Protein AF-A0A357G1R9-F1 (afdb_monomer_lite)

Structure (mmCIF, N/CA/C/O backbone):
data_AF-A0A357G1R9-F1
#
_entry.id   AF-A0A357G1R9-F1
#
loop_
_atom_site.group_PDB
_atom_site.id
_atom_site.type_symbol
_atom_site.label_atom_id
_atom_site.label_alt_id
_atom_site.label_comp_id
_atom_site.label_asym_id
_atom_site.label_entity_id
_atom_site.label_seq_id
_atom_site.pdbx_PDB_ins_code
_atom_site.Cartn_x
_atom_site.Cartn_y
_atom_site.Cartn_z
_atom_site.occupancy
_atom_site.B_iso_or_equiv
_atom_site.auth_seq_id
_atom_site.auth_comp_id
_atom_site.auth_asym_id
_atom_site.auth_atom_id
_atom_site.pdbx_PDB_model_num
ATOM 1 N N . ILE A 1 1 ? -4.872 -7.066 3.558 1.00 96.62 1 ILE A N 1
ATOM 2 C CA . ILE A 1 1 ? -4.129 -7.630 2.411 1.00 96.62 1 ILE A CA 1
ATOM 3 C C . ILE A 1 1 ? -3.102 -6.598 1.971 1.00 96.62 1 ILE A C 1
ATOM 5 O O . ILE A 1 1 ? -3.459 -5.431 1.876 1.00 96.62 1 ILE A O 1
ATOM 9 N N . SER A 1 2 ? -1.851 -7.008 1.752 1.00 98.12 2 SER A N 1
ATOM 10 C CA . SER A 1 2 ? -0.797 -6.138 1.217 1.00 98.12 2 SER A CA 1
ATOM 11 C C . SER A 1 2 ? -0.194 -6.796 -0.015 1.00 98.12 2 SER A C 1
ATOM 13 O O . SER A 1 2 ? 0.165 -7.971 0.050 1.00 98.12 2 SER A O 1
ATOM 15 N N . LEU A 1 3 ? -0.118 -6.053 -1.114 1.00 98.50 3 LEU A N 1
ATOM 16 C CA . LEU A 1 3 ? 0.375 -6.519 -2.404 1.00 98.50 3 LEU A CA 1
ATOM 17 C C . LEU A 1 3 ? 1.346 -5.490 -2.981 1.00 98.50 3 LEU A C 1
ATOM 19 O O . LEU A 1 3 ? 1.067 -4.292 -2.972 1.00 98.50 3 LEU A O 1
ATOM 23 N N . VAL A 1 4 ? 2.445 -5.994 -3.532 1.00 98.50 4 VAL A N 1
ATOM 24 C CA . VAL A 1 4 ? 3.315 -5.267 -4.456 1.00 98.50 4 VAL A CA 1
ATOM 25 C C . VAL A 1 4 ? 3.463 -6.141 -5.693 1.00 98.50 4 VAL A C 1
ATOM 27 O O . VAL A 1 4 ? 3.746 -7.334 -5.563 1.00 98.50 4 VAL A O 1
ATOM 30 N N . ALA A 1 5 ? 3.249 -5.571 -6.877 1.00 98.38 5 ALA A N 1
ATOM 31 C CA . ALA A 1 5 ? 3.450 -6.270 -8.139 1.00 98.38 5 ALA A CA 1
ATOM 32 C C . ALA A 1 5 ? 4.465 -5.530 -9.013 1.00 98.38 5 ALA A C 1
ATOM 34 O O . ALA A 1 5 ? 4.312 -4.344 -9.311 1.00 98.38 5 ALA A O 1
ATOM 35 N N . HIS A 1 6 ? 5.486 -6.273 -9.441 1.00 98.00 6 HIS A N 1
ATOM 36 C CA . HIS A 1 6 ? 6.479 -5.833 -10.411 1.00 98.00 6 HIS A CA 1
ATOM 37 C C . HIS A 1 6 ? 6.190 -6.506 -11.746 1.00 98.00 6 HIS A C 1
ATOM 39 O O . HIS A 1 6 ? 6.245 -7.731 -11.864 1.00 98.00 6 HIS A O 1
ATOM 45 N N . MET A 1 7 ? 5.846 -5.696 -12.739 1.00 97.56 7 MET A N 1
ATOM 46 C CA 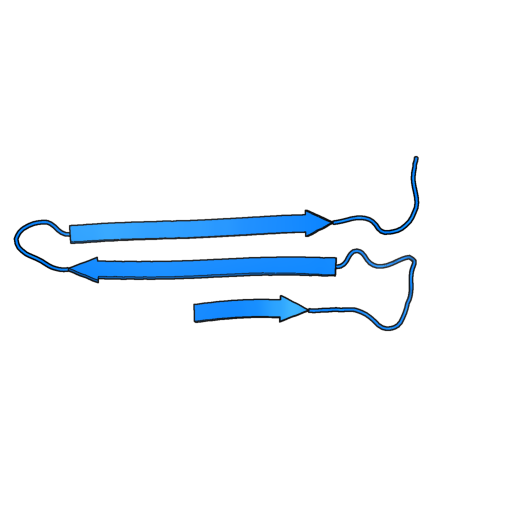. MET A 1 7 ? 5.490 -6.178 -14.064 1.00 97.56 7 MET A CA 1
ATOM 47 C C . MET A 1 7 ? 6.749 -6.387 -14.901 1.00 97.56 7 MET A C 1
ATOM 49 O O . MET A 1 7 ? 7.720 -5.646 -14.783 1.00 97.56 7 MET A O 1
ATOM 53 N N . GLN A 1 8 ? 6.732 -7.400 -15.767 1.00 97.69 8 GLN A N 1
ATOM 54 C CA . GLN A 1 8 ? 7.883 -7.712 -16.616 1.00 97.69 8 GLN A CA 1
ATOM 55 C C . GLN A 1 8 ? 8.168 -6.611 -17.651 1.00 97.69 8 GLN A C 1
ATOM 57 O O . GLN A 1 8 ? 9.320 -6.387 -18.012 1.00 97.69 8 GLN A O 1
ATOM 62 N N . ASN A 1 9 ? 7.127 -5.944 -18.157 1.00 97.31 9 ASN A N 1
ATOM 63 C CA . ASN A 1 9 ? 7.280 -4.866 -19.129 1.00 97.31 9 ASN A CA 1
ATOM 64 C C . ASN A 1 9 ? 7.557 -3.536 -18.398 1.00 97.31 9 ASN A C 1
ATOM 66 O O . ASN A 1 9 ? 6.693 -3.112 -17.631 1.00 97.31 9 ASN A O 1
ATOM 70 N N . PRO A 1 10 ? 8.685 -2.844 -18.662 1.00 94.69 10 PRO A N 1
ATOM 71 C CA . PRO A 1 10 ? 9.032 -1.577 -18.005 1.00 94.69 10 PRO A CA 1
ATOM 72 C C . PRO A 1 10 ? 8.079 -0.417 -18.331 1.00 94.69 10 PRO A C 1
ATOM 74 O O . PRO A 1 10 ? 8.085 0.592 -17.631 1.00 94.69 10 PRO A O 1
ATOM 77 N N . LEU A 1 11 ? 7.252 -0.553 -19.374 1.00 95.88 11 LEU A N 1
ATOM 78 C CA . LEU A 1 11 ? 6.194 0.406 -19.707 1.00 95.88 11 LEU A CA 1
ATOM 79 C C . LEU A 1 11 ? 4.960 0.270 -18.804 1.00 95.88 11 LEU A C 1
ATOM 81 O O . LEU A 1 11 ? 4.061 1.104 -18.869 1.00 95.88 11 LEU A O 1
ATOM 85 N N . VAL A 1 12 ? 4.890 -0.781 -17.984 1.00 97.44 12 VAL A N 1
ATOM 86 C CA . VAL A 1 12 ? 3.825 -0.961 -16.997 1.00 97.44 12 VAL A CA 1
ATOM 87 C C . VAL A 1 12 ? 4.385 -0.590 -15.620 1.00 97.44 12 VAL A C 1
ATOM 89 O O . VAL A 1 12 ? 5.390 -1.170 -15.206 1.00 97.44 12 VAL A O 1
ATOM 92 N N . PRO A 1 13 ? 3.770 0.361 -14.897 1.00 97.44 13 PRO A N 1
ATOM 93 C CA . PRO A 1 13 ? 4.260 0.791 -13.593 1.00 97.44 13 PRO A CA 1
ATOM 94 C C . PRO A 1 13 ? 4.208 -0.349 -12.575 1.00 97.44 13 PRO A C 1
ATOM 96 O O . PRO A 1 13 ? 3.346 -1.233 -12.642 1.00 97.44 13 PRO A O 1
ATOM 99 N N . ALA A 1 14 ? 5.096 -0.293 -11.585 1.00 98.00 14 ALA A N 1
ATOM 100 C CA . ALA A 1 14 ? 4.911 -1.095 -10.387 1.00 98.00 14 ALA A CA 1
ATOM 101 C C . ALA A 1 14 ? 3.664 -0.593 -9.644 1.00 98.00 14 ALA A C 1
ATOM 103 O O . ALA A 1 14 ? 3.388 0.611 -9.620 1.00 98.00 14 ALA A O 1
ATOM 104 N N . VAL A 1 15 ? 2.911 -1.512 -9.043 1.00 98.25 15 VAL A N 1
ATOM 105 C CA . VAL A 1 15 ? 1.706 -1.175 -8.275 1.00 98.25 15 VAL A CA 1
ATOM 106 C C . VAL A 1 15 ? 1.825 -1.692 -6.855 1.00 98.25 15 VAL A C 1
ATOM 108 O O . VAL A 1 15 ? 2.216 -2.841 -6.620 1.00 98.25 15 VAL A O 1
ATOM 111 N N . HIS A 1 16 ? 1.447 -0.838 -5.912 1.00 98.69 16 HIS A N 1
ATOM 112 C CA . HIS A 1 16 ? 1.249 -1.203 -4.5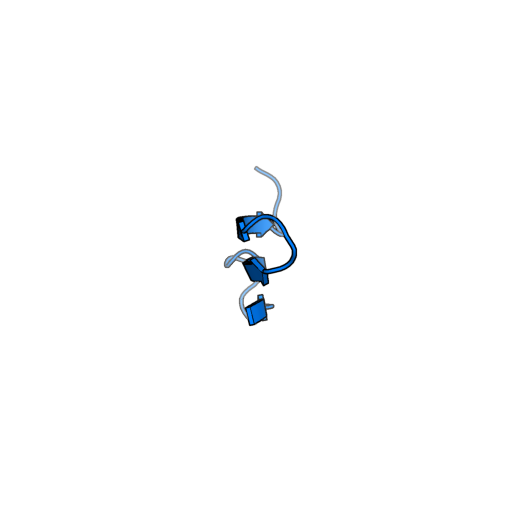23 1.00 98.69 16 HIS A CA 1
ATOM 113 C C . HIS A 1 16 ? -0.222 -1.020 -4.135 1.00 98.69 16 HIS A C 1
ATOM 115 O O . HIS A 1 16 ? -0.929 -0.115 -4.589 1.00 98.69 16 HIS A O 1
ATOM 121 N N . MET A 1 17 ? -0.694 -1.942 -3.299 1.00 98.62 17 MET A N 1
ATOM 122 C CA . MET A 1 17 ? -2.029 -1.939 -2.724 1.00 98.62 17 MET A CA 1
ATOM 123 C C . MET A 1 17 ? -1.956 -2.428 -1.282 1.00 98.62 17 MET A C 1
ATOM 125 O O . MET A 1 17 ? -1.381 -3.479 -0.983 1.00 98.62 17 MET A O 1
ATOM 129 N N . ASN A 1 18 ? -2.660 -1.730 -0.397 1.00 98.75 18 ASN A N 1
ATOM 130 C CA . ASN A 1 18 ? -2.906 -2.198 0.956 1.00 98.75 18 A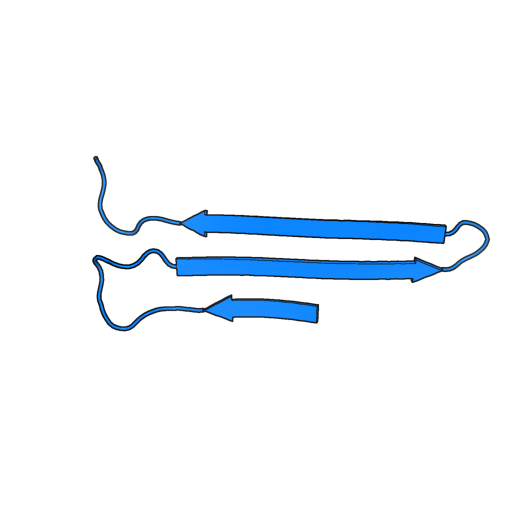SN A CA 1
ATOM 131 C C . ASN A 1 18 ? -4.372 -2.000 1.337 1.00 98.75 18 ASN A C 1
ATOM 133 O O . ASN A 1 18 ? -4.955 -0.946 1.104 1.00 98.75 18 ASN A O 1
ATOM 137 N N . THR A 1 19 ? -4.950 -3.003 1.985 1.00 98.50 19 THR A N 1
ATOM 138 C CA . THR A 1 19 ? -6.200 -2.891 2.737 1.00 98.50 19 THR A CA 1
ATOM 139 C C . THR A 1 19 ? -5.999 -3.496 4.114 1.00 98.50 19 THR A C 1
ATOM 141 O O . THR A 1 19 ? -5.376 -4.552 4.266 1.00 98.50 19 THR A O 1
ATOM 144 N N . ARG A 1 20 ? -6.538 -2.859 5.145 1.00 98.38 20 ARG A N 1
ATOM 145 C CA . ARG A 1 20 ? -6.509 -3.372 6.511 1.00 98.38 20 ARG A CA 1
ATOM 146 C C . ARG A 1 20 ? -7.725 -2.895 7.288 1.00 98.38 20 ARG A C 1
ATOM 148 O O . ARG A 1 20 ? -8.162 -1.756 7.159 1.00 98.38 20 ARG A O 1
ATOM 155 N N . MET A 1 21 ? -8.225 -3.785 8.129 1.00 98.44 21 MET A N 1
ATOM 156 C CA . MET A 1 21 ? -9.251 -3.502 9.120 1.00 98.44 21 MET A CA 1
ATOM 157 C C . MET A 1 21 ? -8.618 -3.704 10.491 1.00 98.44 21 MET A C 1
ATOM 159 O O . MET A 1 21 ? -8.035 -4.761 10.734 1.00 98.44 21 MET A O 1
ATOM 163 N N . ILE A 1 22 ? -8.708 -2.703 11.365 1.00 98.31 22 ILE A N 1
ATOM 164 C CA . ILE A 1 22 ? -8.221 -2.799 12.744 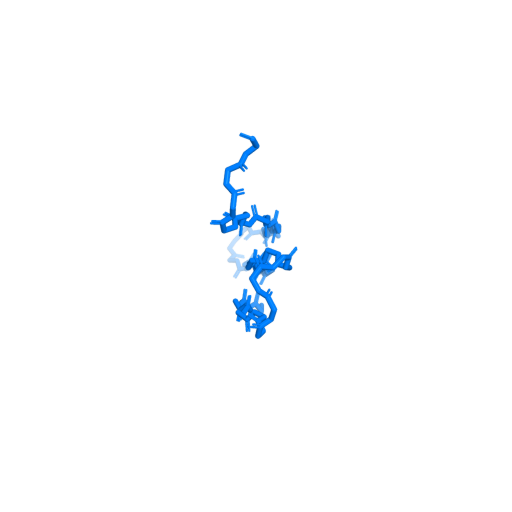1.00 98.31 22 ILE A CA 1
ATOM 165 C C . ILE A 1 22 ? -9.401 -2.602 13.688 1.00 98.31 22 ILE A C 1
ATOM 167 O O . ILE A 1 22 ? -10.150 -1.630 13.578 1.00 98.31 22 ILE A O 1
ATOM 171 N N . VAL A 1 23 ? -9.552 -3.540 14.624 1.00 98.31 23 VAL A N 1
ATOM 172 C CA . VAL A 1 23 ? -10.613 -3.532 15.632 1.00 98.31 23 VAL A CA 1
ATOM 173 C C . VAL A 1 23 ? -9.986 -3.667 17.012 1.00 98.31 23 VAL A C 1
ATOM 175 O O . VAL A 1 23 ? -9.368 -4.680 17.329 1.00 98.31 23 VAL A O 1
ATOM 178 N N . THR A 1 24 ? -10.145 -2.623 17.819 1.00 96.56 24 THR A N 1
ATOM 179 C CA . THR A 1 24 ? -9.842 -2.607 19.257 1.00 96.56 24 THR A CA 1
ATOM 180 C C . THR A 1 24 ? -11.071 -2.048 19.992 1.00 96.56 24 THR A C 1
ATOM 182 O O . THR A 1 24 ? -12.196 -2.355 19.604 1.00 96.56 24 THR A O 1
ATOM 185 N N . SER A 1 25 ? -10.908 -1.173 20.992 1.00 98.38 25 SER A N 1
ATOM 186 C CA . SER A 1 25 ? -12.013 -0.371 21.551 1.00 98.38 25 SER A CA 1
ATOM 187 C C . SER A 1 25 ? -12.607 0.626 20.544 1.00 98.38 25 SER A C 1
ATOM 189 O O . SER A 1 25 ? -13.687 1.165 20.770 1.00 98.38 25 SER A O 1
ATOM 191 N N . LYS A 1 26 ? -11.898 0.901 19.443 1.00 97.50 26 LYS A N 1
ATOM 192 C CA . LYS A 1 26 ? -12.401 1.635 18.276 1.00 97.50 26 LYS A CA 1
ATOM 193 C C . LYS A 1 26 ? -12.089 0.831 17.019 1.00 97.50 26 LYS A C 1
ATOM 195 O O . LYS A 1 26 ? -11.083 0.121 16.968 1.00 97.50 26 LYS A O 1
ATOM 200 N N . SER A 1 27 ? -12.939 0.957 16.007 1.00 98.38 27 SER A N 1
ATOM 201 C CA . SER A 1 27 ? -12.736 0.329 14.705 1.00 98.38 27 SER A CA 1
ATOM 202 C C . SER A 1 27 ? -12.358 1.365 13.657 1.00 98.38 27 SER A C 1
ATOM 204 O O . SER A 1 27 ? -12.851 2.494 13.667 1.00 98.38 27 SER A O 1
ATOM 206 N N . TRP A 1 28 ? -11.47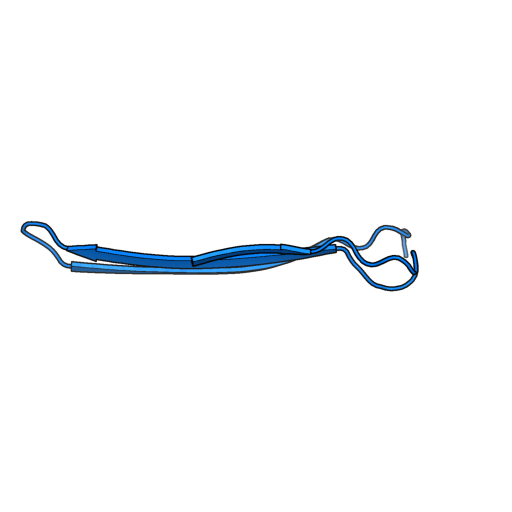1 0.973 12.747 1.00 98.56 28 TRP A N 1
ATOM 207 C CA . TRP A 1 28 ? -11.192 1.750 11.550 1.00 98.56 28 TRP A CA 1
ATOM 208 C C . TRP A 1 28 ? -10.695 0.864 10.414 1.00 98.56 28 TRP A C 1
ATOM 210 O O . TRP A 1 28 ? -10.035 -0.160 10.613 1.00 98.56 28 TRP A O 1
ATOM 220 N N . PHE A 1 29 ? -11.015 1.307 9.205 1.00 98.56 29 PHE A N 1
ATOM 221 C CA . PHE A 1 29 ? -10.512 0.737 7.971 1.00 98.56 29 PHE A CA 1
ATOM 222 C C . PHE A 1 29 ? -9.463 1.675 7.384 1.00 98.56 29 PHE A C 1
ATOM 224 O O . PHE A 1 29 ? -9.603 2.896 7.447 1.00 98.56 29 PHE A O 1
ATOM 231 N N . GLY A 1 30 ? -8.402 1.108 6.828 1.00 98.31 30 GLY A N 1
ATOM 232 C CA . GLY A 1 30 ? -7.365 1.868 6.156 1.00 98.31 30 GLY A CA 1
ATOM 233 C C . GLY A 1 30 ? -6.832 1.115 4.958 1.00 98.31 30 GLY A C 1
ATOM 234 O O . GLY A 1 30 ? -6.863 -0.113 4.896 1.00 98.31 30 GLY A O 1
ATOM 235 N N . GLY A 1 31 ? -6.322 1.861 3.997 1.00 98.00 31 GLY A N 1
ATOM 236 C CA . GLY A 1 31 ? -5.790 1.289 2.782 1.00 98.00 31 GLY A CA 1
ATOM 237 C C . GLY A 1 31 ? -5.523 2.352 1.740 1.00 98.00 31 GLY A C 1
ATOM 238 O O . GLY A 1 31 ? -5.691 3.542 1.998 1.00 98.00 31 GLY A O 1
ATOM 239 N N . GLY A 1 32 ? -5.100 1.892 0.576 1.00 98.62 32 GLY A N 1
ATOM 240 C CA . GLY A 1 32 ? -4.786 2.734 -0.559 1.00 98.62 32 GLY A CA 1
ATOM 241 C C . GLY A 1 32 ? -4.142 1.931 -1.674 1.00 98.62 32 GLY A C 1
ATOM 242 O O . GLY A 1 32 ? -3.820 0.748 -1.515 1.00 98.62 32 GLY A O 1
ATOM 243 N N . THR A 1 33 ? -3.967 2.605 -2.799 1.00 98.62 33 THR A N 1
ATOM 244 C CA . THR A 1 33 ? -3.208 2.112 -3.938 1.00 98.62 33 THR A CA 1
ATOM 245 C C . THR A 1 33 ? -2.404 3.258 -4.524 1.00 98.62 33 THR A C 1
ATOM 247 O O . THR A 1 33 ? -2.837 4.411 -4.470 1.00 98.62 33 THR A O 1
ATOM 250 N N . ASP A 1 34 ? -1.242 2.930 -5.060 1.00 98.25 34 ASP A N 1
ATOM 251 C CA . ASP A 1 34 ? -0.374 3.858 -5.761 1.00 98.25 34 ASP A CA 1
ATOM 252 C C . ASP A 1 34 ? 0.278 3.161 -6.960 1.00 98.25 34 ASP A C 1
ATOM 254 O O . ASP A 1 34 ? 0.411 1.931 -7.009 1.00 98.25 34 ASP A O 1
ATOM 258 N N . LEU A 1 35 ? 0.632 3.976 -7.952 1.00 97.44 35 LEU A N 1
ATOM 259 C CA . LEU A 1 35 ? 1.390 3.569 -9.126 1.00 97.44 35 LEU A CA 1
ATOM 260 C C . LEU A 1 35 ? 2.762 4.226 -9.054 1.00 97.44 35 LEU A C 1
ATOM 262 O O . LEU A 1 35 ? 2.866 5.426 -8.807 1.00 97.44 35 LEU A O 1
ATOM 266 N N . THR A 1 36 ? 3.800 3.440 -9.319 1.00 97.31 36 THR A N 1
ATOM 267 C CA . THR A 1 36 ? 5.184 3.908 -9.408 1.00 97.31 36 THR A CA 1
ATOM 268 C C . THR A 1 36 ? 5.689 3.682 -10.837 1.00 97.31 36 THR A C 1
ATOM 270 O O . THR A 1 36 ? 6.081 2.557 -11.175 1.00 97.31 36 THR A O 1
ATOM 273 N N . PRO A 1 37 ? 5.638 4.708 -11.711 1.00 95.50 37 PRO A N 1
ATOM 274 C CA . PRO A 1 37 ? 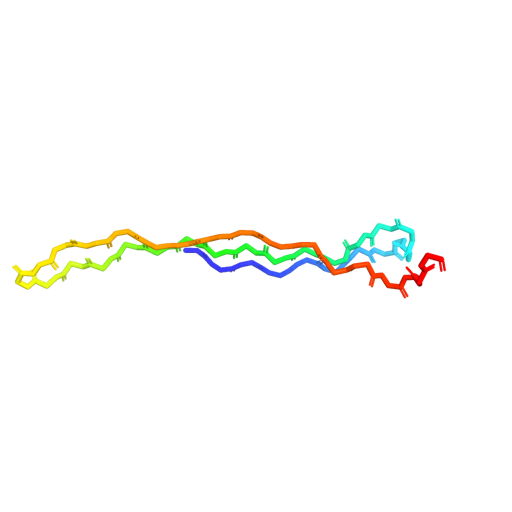6.222 4.640 -13.046 1.00 95.50 37 PRO A CA 1
ATOM 275 C C . PRO A 1 37 ? 7.732 4.417 -12.981 1.00 95.50 37 PRO A C 1
ATOM 277 O O . PRO A 1 37 ? 8.417 4.981 -12.130 1.00 95.50 37 PRO A O 1
ATOM 280 N N . MET A 1 38 ? 8.250 3.601 -13.897 1.00 92.81 38 MET A N 1
ATOM 281 C CA . MET A 1 38 ? 9.688 3.322 -13.990 1.00 92.81 38 MET A CA 1
ATOM 282 C C . MET A 1 38 ? 10.405 4.231 -14.992 1.00 92.81 38 MET A C 1
ATOM 284 O O . MET A 1 38 ? 11.628 4.342 -14.954 1.00 92.81 38 MET A O 1
ATOM 288 N N . ILE A 1 39 ? 9.649 4.862 -15.890 1.00 92.00 39 ILE A N 1
ATOM 289 C CA . ILE A 1 39 ? 10.161 5.763 -16.919 1.00 92.00 39 ILE A CA 1
ATOM 290 C C . ILE A 1 39 ? 9.669 7.178 -16.581 1.00 92.00 39 ILE A C 1
ATOM 292 O O . ILE A 1 39 ? 8.472 7.322 -16.322 1.00 92.00 39 ILE A O 1
ATOM 296 N N . PRO A 1 40 ? 10.559 8.187 -16.531 1.00 81.94 40 PRO A N 1
ATOM 297 C CA . PRO A 1 40 ? 10.169 9.588 -16.375 1.00 81.94 40 PRO A CA 1
ATOM 298 C C . PRO A 1 40 ? 9.329 10.087 -17.558 1.00 81.94 40 PRO A C 1
ATOM 300 O O . PRO A 1 40 ? 9.476 9.567 -18.665 1.00 81.94 40 PRO A O 1
ATOM 303 N N . ASP A 1 41 ? 8.501 11.106 -17.314 1.00 72.56 41 ASP A N 1
ATOM 304 C CA . ASP A 1 41 ? 7.811 11.865 -18.370 1.00 72.56 41 ASP A CA 1
ATOM 305 C C . ASP A 1 41 ? 8.796 12.594 -19.305 1.00 72.56 41 ASP A C 1
ATOM 307 O O . ASP A 1 41 ? 9.837 13.097 -18.809 1.00 72.56 41 ASP A O 1
#

Foldseek 3Di:
DWDWDDDPDLQAWIKTKDWDWDDDVDTDIDIDMDTHRPDDD

pLDDT: mean 96.58, std 4.73, range [72.56, 98.75]

Secondary structure (DSSP, 8-state):
-EEEE--SSTTSPEEEEEEEEEESSSEEEEEEEEEE-SS--

Radius of gyration: 14.48 Å; chains: 1; bounding box: 23×20×41 Å

Sequence (41 aa):
ISLVAHMQNPLVPAVHMNTRMIVTSKSWFGGGTDLTPMIPD